Protein AF-A0A5N4D227-F1 (afdb_monomer)

pLD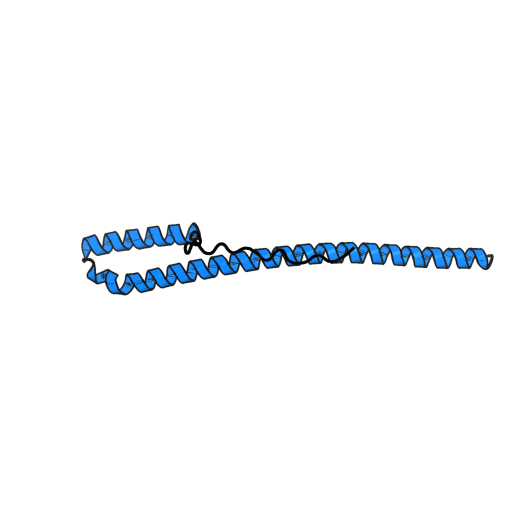DT: mean 83.85, std 18.19, range [38.41, 98.12]

InterPro domains:
  IPR034743 RH1 domain [PF09744] (24-85)
  IPR034743 RH1 domain [PS51776] (7-95)
  IPR039911 JNK-interacting protein 3/4 [PTHR13886] (1-105)

Solvent-accessible surface area (backbone atoms only — not comparable to full-atom values): 6731 Å² total; per-residue (Å²): 136,82,88,82,80,83,85,71,83,82,76,74,93,83,66,101,63,77,77,64,45,70,69,55,48,54,49,49,55,54,52,51,54,50,48,53,55,45,31,75,76,67,42,61,80,76,45,61,76,50,48,62,55,51,51,52,51,52,52,52,50,41,53,50,52,53,52,51,53,52,52,51,51,51,53,51,53,53,49,54,52,50,52,51,52,51,53,50,50,54,52,52,52,51,54,50,53,51,52,54,52,50,50,55,50,52,49,47,64,74,69,66,124

Structure (mmCIF, N/CA/C/O backbone):
data_AF-A0A5N4D227-F1
#
_entry.id   AF-A0A5N4D227-F1
#
loop_
_atom_site.group_PDB
_atom_site.id
_atom_site.type_symbol
_atom_site.label_atom_id
_atom_site.label_alt_id
_atom_site.label_comp_id
_atom_site.label_asym_id
_atom_site.label_entity_id
_atom_site.label_seq_id
_atom_site.pdbx_PDB_ins_code
_atom_site.Cartn_x
_atom_site.Cartn_y
_atom_site.Cartn_z
_atom_site.occupancy
_atom_site.B_iso_or_equiv
_atom_site.auth_seq_id
_atom_site.auth_comp_id
_atom_site.auth_asym_id
_atom_site.auth_atom_id
_atom_site.pdbx_PDB_model_num
ATOM 1 N N . MET A 1 1 ? 21.728 -23.522 -21.955 1.00 40.69 1 MET A N 1
ATOM 2 C CA . MET A 1 1 ? 21.464 -22.938 -20.628 1.00 40.69 1 MET A CA 1
ATOM 3 C C . MET A 1 1 ? 20.090 -22.323 -20.736 1.00 40.69 1 MET A C 1
ATOM 5 O O . MET A 1 1 ? 19.965 -21.266 -21.331 1.00 40.69 1 MET A O 1
ATOM 9 N N . GLU A 1 2 ? 19.051 -23.150 -20.675 1.00 40.97 2 GLU A N 1
ATOM 10 C CA . GLU A 1 2 ? 18.417 -23.657 -19.441 1.00 40.97 2 GLU A CA 1
ATOM 11 C C . GLU A 1 2 ? 17.878 -22.502 -18.597 1.00 40.97 2 GLU A C 1
ATOM 13 O O . GLU A 1 2 ? 18.625 -21.784 -17.943 1.00 40.97 2 GLU A O 1
ATOM 18 N N . LEU A 1 3 ? 16.565 -22.318 -18.735 1.00 49.28 3 LEU A N 1
ATOM 19 C CA . LEU A 1 3 ? 15.708 -21.543 -17.857 1.00 49.28 3 LEU A CA 1
ATOM 20 C C . LEU A 1 3 ? 15.379 -22.463 -16.669 1.00 49.28 3 LEU A C 1
ATOM 22 O O . LEU A 1 3 ? 14.655 -23.438 -16.854 1.00 49.28 3 LEU A O 1
ATOM 26 N N . GLU A 1 4 ? 15.941 -22.180 -15.497 1.00 48.12 4 GLU A N 1
ATOM 27 C CA . GLU A 1 4 ? 15.495 -22.691 -14.187 1.00 48.12 4 GLU A CA 1
ATOM 28 C C . GLU A 1 4 ? 14.798 -21.501 -13.511 1.00 48.12 4 GLU A C 1
ATOM 30 O O . GLU A 1 4 ? 15.409 -20.452 -13.323 1.00 48.12 4 GLU A O 1
ATOM 35 N N . ASP A 1 5 ? 13.471 -21.447 -13.477 1.00 44.75 5 ASP A N 1
ATOM 36 C CA . ASP A 1 5 ? 12.532 -22.183 -12.615 1.00 44.75 5 ASP A CA 1
ATOM 37 C C . ASP A 1 5 ? 12.550 -21.715 -11.150 1.00 44.75 5 ASP A C 1
ATOM 39 O O . ASP A 1 5 ? 13.483 -21.955 -10.390 1.00 44.75 5 ASP A O 1
ATOM 43 N N . GLY A 1 6 ? 11.465 -21.020 -10.800 1.00 49.22 6 GLY A N 1
ATOM 44 C CA . GLY A 1 6 ? 10.755 -21.167 -9.535 1.00 49.22 6 GLY A CA 1
ATOM 45 C C . GLY A 1 6 ? 11.538 -21.025 -8.236 1.00 49.22 6 GLY A C 1
ATOM 46 O O . GLY A 1 6 ? 11.775 -22.015 -7.549 1.00 49.22 6 GLY A O 1
ATOM 47 N N . VAL A 1 7 ? 11.731 -19.787 -7.773 1.00 44.28 7 VAL A N 1
ATOM 48 C CA . VAL A 1 7 ? 11.718 -19.538 -6.324 1.00 44.28 7 VAL A CA 1
ATOM 49 C C . VAL A 1 7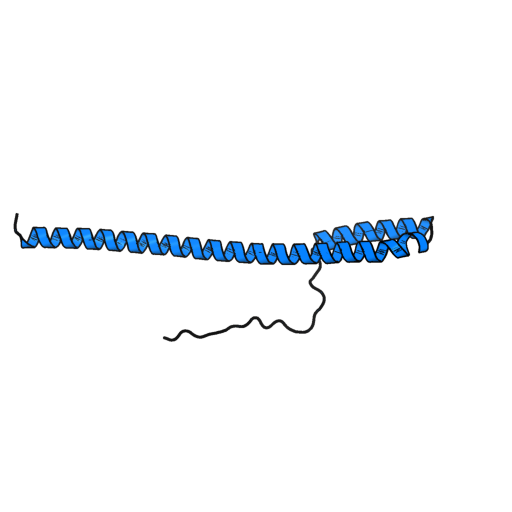 ? 10.330 -19.021 -5.967 1.00 44.28 7 VAL A C 1
ATOM 51 O O . VAL A 1 7 ? 10.048 -17.827 -5.999 1.00 44.28 7 VAL A O 1
ATOM 54 N N . VAL A 1 8 ? 9.432 -19.971 -5.711 1.00 48.28 8 VAL A N 1
ATOM 55 C CA . VAL A 1 8 ? 8.126 -19.723 -5.099 1.00 48.28 8 VAL A CA 1
ATOM 56 C C . VAL A 1 8 ? 8.381 -19.146 -3.710 1.00 48.28 8 VAL A C 1
ATOM 58 O O . VAL A 1 8 ? 9.090 -19.756 -2.909 1.00 48.28 8 VAL A O 1
ATOM 61 N 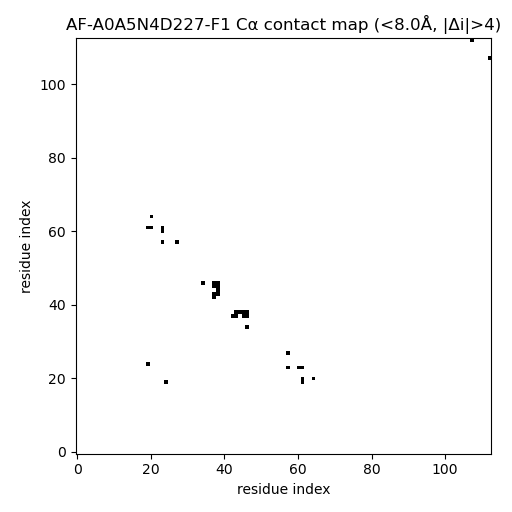N . TYR A 1 9 ? 7.822 -17.964 -3.448 1.00 46.84 9 TYR A N 1
ATOM 62 C CA . TYR A 1 9 ? 7.826 -17.328 -2.137 1.00 46.84 9 TYR A CA 1
ATOM 63 C C . TYR A 1 9 ? 7.335 -18.329 -1.094 1.00 46.84 9 TYR A C 1
ATOM 65 O O . TYR A 1 9 ? 6.191 -18.783 -1.122 1.00 46.84 9 TYR A O 1
ATOM 73 N N . GLN A 1 10 ? 8.232 -18.710 -0.193 1.00 42.47 10 GLN A N 1
ATOM 74 C CA . GLN A 1 10 ? 7.891 -19.530 0.952 1.00 42.47 10 GLN A CA 1
ATOM 75 C C . GLN A 1 10 ? 7.204 -18.606 1.963 1.00 42.47 10 GLN A C 1
ATOM 77 O O . GLN A 1 10 ? 7.857 -17.987 2.800 1.00 42.47 10 GLN A O 1
ATOM 82 N N . GLU A 1 11 ? 5.886 -18.446 1.836 1.00 47.75 11 GLU A N 1
ATOM 83 C CA . GLU A 1 11 ? 5.074 -17.884 2.912 1.00 47.75 11 GLU A CA 1
ATOM 84 C C . GLU A 1 11 ? 5.072 -18.888 4.070 1.00 47.75 11 GLU A C 1
ATOM 86 O O . GLU A 1 11 ? 4.433 -19.941 4.024 1.00 47.75 11 GLU A O 1
ATOM 91 N N . GLU A 1 12 ? 5.854 -18.577 5.100 1.00 43.28 12 GLU A N 1
ATOM 92 C CA . GLU A 1 12 ? 5.852 -19.285 6.376 1.00 43.28 12 GLU A CA 1
ATOM 93 C C . GLU A 1 12 ? 4.431 -19.268 6.981 1.00 43.28 12 GLU A C 1
ATOM 95 O O . GLU A 1 12 ? 3.881 -18.195 7.257 1.00 43.28 12 GLU A O 1
ATOM 100 N N . PRO A 1 13 ? 3.814 -20.433 7.253 1.00 51.06 13 PRO A N 1
ATOM 101 C CA . PRO A 1 13 ? 2.496 -20.498 7.860 1.00 51.06 13 PRO A CA 1
ATOM 102 C C . PRO A 1 13 ? 2.655 -20.374 9.380 1.00 51.06 13 PRO A C 1
ATOM 104 O O . PRO A 1 13 ? 2.784 -21.377 10.082 1.00 51.06 13 PRO A O 1
ATOM 107 N N . GLY A 1 14 ? 2.696 -19.147 9.914 1.00 43.94 14 GLY A N 1
ATOM 108 C CA . GLY A 1 14 ? 2.963 -18.996 11.352 1.00 43.94 14 GLY A CA 1
ATOM 109 C C . GLY A 1 14 ? 2.881 -17.617 12.003 1.00 43.94 14 GLY A C 1
ATOM 110 O O . GLY A 1 14 ? 3.324 -17.493 13.143 1.00 43.94 14 GLY A O 1
ATOM 111 N N . GLY A 1 15 ? 2.317 -16.590 11.365 1.00 38.41 15 GLY A N 1
ATOM 112 C CA . GLY A 1 15 ? 2.236 -15.264 11.983 1.00 38.41 15 GLY A CA 1
ATOM 113 C C . GLY A 1 15 ? 1.122 -14.401 11.420 1.00 38.41 15 GLY A C 1
ATOM 114 O O . GLY A 1 15 ? 1.384 -13.461 10.680 1.00 38.41 15 GLY A O 1
ATOM 115 N N . SER A 1 16 ? -0.127 -14.695 11.786 1.00 43.25 16 SER A N 1
ATOM 116 C CA . SER A 1 16 ? -1.236 -13.743 11.657 1.00 43.25 16 SER A CA 1
ATOM 117 C C . SER A 1 16 ? -0.966 -12.546 12.568 1.00 43.25 16 SER A C 1
ATOM 119 O O . SER A 1 16 ? -1.361 -12.507 13.729 1.00 43.25 16 SER A O 1
ATOM 121 N N . GLY A 1 17 ? -0.194 -11.614 12.040 1.00 45.06 17 GLY A N 1
ATOM 122 C CA . GLY A 1 17 ? 0.281 -10.423 12.711 1.00 45.06 17 GLY A CA 1
ATOM 123 C C . GLY A 1 17 ? 1.175 -9.676 11.743 1.00 45.06 17 GLY A C 1
ATOM 124 O O . GLY A 1 17 ? 2.337 -9.429 12.056 1.00 45.06 17 GLY A O 1
ATOM 125 N N . ALA A 1 18 ? 0.647 -9.370 10.550 1.00 53.19 18 ALA A N 1
ATOM 126 C CA . ALA A 1 18 ? 1.196 -8.283 9.755 1.00 53.19 18 ALA A CA 1
ATOM 127 C C . ALA A 1 18 ? 1.398 -7.113 10.724 1.00 53.19 18 ALA A C 1
ATOM 129 O O . ALA A 1 18 ? 0.483 -6.741 11.462 1.00 53.19 18 ALA A O 1
ATOM 130 N N . VAL A 1 19 ? 2.644 -6.666 10.856 1.00 60.84 19 VAL A N 1
ATOM 131 C CA . VAL A 1 19 ? 2.999 -5.612 11.800 1.00 60.84 19 VAL A CA 1
ATOM 132 C C . VAL A 1 19 ? 2.207 -4.386 11.365 1.00 60.84 19 VAL A C 1
ATOM 134 O O . VAL A 1 19 ? 2.514 -3.830 10.313 1.00 60.84 19 VAL A O 1
ATOM 137 N N . MET A 1 20 ? 1.173 -4.018 12.135 1.00 71.88 20 MET A N 1
ATOM 138 C CA . MET A 1 20 ? 0.318 -2.877 11.805 1.00 71.88 20 MET A CA 1
ATOM 139 C C . MET A 1 20 ? 1.189 -1.680 11.455 1.00 71.88 20 MET A C 1
ATOM 141 O O . MET A 1 20 ? 2.148 -1.370 12.175 1.00 71.88 20 MET A O 1
ATOM 145 N N . SER A 1 21 ? 0.833 -0.989 10.376 1.00 83.19 21 SER A N 1
ATOM 146 C CA . SER A 1 21 ? 1.523 0.223 9.953 1.00 83.19 21 SER A CA 1
ATOM 147 C C . SER A 1 21 ? 1.672 1.175 11.141 1.00 83.19 21 SER A C 1
ATOM 149 O O . SER A 1 21 ? 0.721 1.400 11.894 1.00 83.19 21 SER A O 1
ATOM 151 N N . GLU A 1 22 ? 2.855 1.772 11.316 1.00 84.19 22 GLU A N 1
ATOM 152 C CA . GLU A 1 22 ? 3.147 2.686 12.433 1.00 84.19 22 GLU A CA 1
ATOM 153 C C . GLU A 1 22 ? 2.107 3.821 12.523 1.00 84.19 22 GLU A C 1
ATOM 155 O O . GLU A 1 22 ? 1.711 4.247 13.611 1.00 84.19 22 GLU A O 1
ATOM 160 N N . ARG A 1 23 ? 1.576 4.245 11.367 1.00 85.38 23 ARG A N 1
ATOM 161 C CA . ARG A 1 23 ? 0.488 5.228 11.275 1.00 85.38 23 ARG A CA 1
ATOM 162 C C . ARG A 1 23 ? -0.836 4.693 11.827 1.00 85.38 23 ARG A C 1
ATOM 164 O O . ARG A 1 23 ? -1.516 5.413 12.558 1.00 85.38 23 ARG A O 1
ATOM 171 N N . VAL A 1 24 ? -1.197 3.452 11.499 1.00 89.50 24 VAL A N 1
ATOM 172 C CA . VAL A 1 24 ? -2.434 2.798 11.962 1.00 89.50 24 VAL A CA 1
ATOM 173 C C . VAL A 1 24 ? -2.334 2.478 13.454 1.00 89.50 24 VAL A C 1
ATOM 175 O O . VAL A 1 24 ? -3.266 2.764 14.200 1.00 89.50 24 VAL A O 1
ATOM 178 N N . SER A 1 25 ? -1.179 1.998 13.917 1.00 90.31 25 SER A N 1
ATOM 179 C CA . SER A 1 25 ? -0.881 1.774 15.337 1.00 90.31 25 SER A CA 1
ATOM 180 C C . SER A 1 25 ? -0.981 3.066 16.164 1.00 90.31 25 SER A C 1
ATOM 182 O O . SER A 1 25 ? -1.641 3.097 17.206 1.00 90.31 25 SER A O 1
ATOM 184 N N . GLY A 1 26 ? -0.425 4.180 15.671 1.00 91.38 26 GLY A N 1
ATOM 185 C CA . GLY A 1 26 ? -0.540 5.486 16.330 1.00 91.38 26 GLY A CA 1
ATOM 186 C C . GLY A 1 26 ? -1.982 6.008 16.412 1.00 91.38 26 GLY A C 1
ATOM 187 O O . GLY A 1 26 ? -2.392 6.573 17.436 1.00 91.38 26 GLY A O 1
ATOM 188 N N . LEU A 1 27 ? -2.776 5.787 15.359 1.00 92.81 27 LEU A N 1
ATOM 189 C CA . LEU A 1 27 ? -4.195 6.137 15.342 1.00 92.81 27 LEU A CA 1
ATOM 190 C C . LEU A 1 27 ? -4.997 5.262 16.313 1.00 92.81 27 LEU A C 1
ATOM 192 O O . LEU A 1 27 ? -5.749 5.799 17.127 1.00 92.81 27 LEU A O 1
ATOM 196 N N . ALA A 1 28 ? -4.779 3.946 16.290 1.00 94.00 28 ALA A N 1
ATOM 197 C CA . ALA A 1 28 ? -5.387 2.997 17.214 1.00 94.00 28 ALA A CA 1
ATOM 198 C C . ALA A 1 28 ? -5.109 3.396 18.669 1.00 94.00 28 ALA A C 1
ATOM 200 O O . ALA A 1 28 ? -6.040 3.556 19.455 1.00 94.00 28 ALA A O 1
ATOM 201 N N . GLY A 1 29 ? -3.847 3.675 19.012 1.00 93.25 29 GLY A N 1
ATOM 202 C CA . GLY A 1 29 ? -3.463 4.114 20.355 1.00 93.25 29 GLY A CA 1
ATOM 203 C C . GLY A 1 29 ? -4.135 5.422 20.791 1.00 93.25 29 GLY A C 1
ATOM 204 O O . GLY A 1 29 ? -4.462 5.591 21.967 1.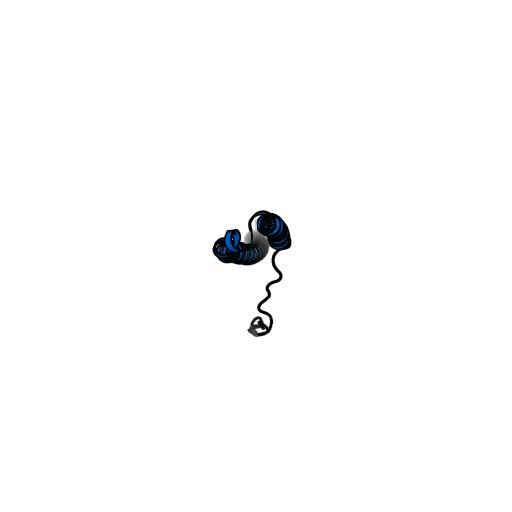00 93.25 29 GLY A O 1
ATOM 205 N N . SER A 1 30 ? -4.390 6.340 19.857 1.00 95.38 30 SER A N 1
ATOM 206 C CA . SER A 1 30 ? -5.113 7.586 20.141 1.00 95.38 30 SER A CA 1
ATOM 207 C C . SER A 1 30 ? -6.607 7.343 20.379 1.00 95.38 30 SER A C 1
ATOM 209 O O . SER A 1 30 ? -7.178 7.933 21.297 1.00 95.38 30 SER A O 1
ATOM 211 N N . ILE A 1 31 ? -7.226 6.449 19.601 1.00 94.12 31 ILE A N 1
ATOM 212 C CA . ILE A 1 31 ? -8.642 6.082 19.739 1.00 94.12 31 ILE A CA 1
ATOM 213 C C . ILE A 1 31 ? -8.880 5.305 21.038 1.00 94.12 31 ILE A C 1
ATOM 215 O O . ILE A 1 31 ? -9.776 5.664 21.800 1.00 94.12 31 ILE A O 1
ATOM 219 N N . TYR A 1 32 ? -8.046 4.307 21.349 1.00 94.19 32 TYR A N 1
ATOM 220 C CA . TYR A 1 32 ? -8.162 3.540 22.593 1.00 94.19 32 TYR A CA 1
ATOM 221 C C . TYR A 1 32 ? -8.015 4.425 23.833 1.00 94.19 32 TYR A C 1
ATOM 223 O O . TYR A 1 32 ? -8.786 4.281 24.778 1.00 94.19 32 TYR A O 1
ATOM 231 N N . ARG A 1 33 ? -7.117 5.420 23.809 1.00 96.12 33 ARG A N 1
ATOM 232 C CA . ARG A 1 33 ? -6.998 6.402 24.898 1.00 96.12 33 ARG A CA 1
ATOM 233 C C . ARG A 1 33 ? -8.267 7.243 25.071 1.00 96.12 33 ARG A C 1
ATOM 235 O O . ARG A 1 33 ? -8.605 7.624 26.189 1.00 96.12 33 ARG A O 1
ATOM 242 N N . GLU A 1 34 ? -8.966 7.572 23.985 1.00 94.94 34 GLU A N 1
ATOM 243 C CA . GLU A 1 34 ? -10.256 8.265 24.079 1.00 94.94 34 GLU A CA 1
ATOM 244 C C . GLU A 1 34 ? -11.342 7.356 24.650 1.00 94.94 34 GLU A C 1
ATOM 246 O O . GLU A 1 34 ? -12.110 7.788 25.509 1.00 94.94 34 GLU A O 1
ATOM 251 N N . PHE A 1 35 ? -11.363 6.088 24.242 1.00 94.38 35 PHE A N 1
ATOM 252 C CA . PHE A 1 35 ? -12.269 5.096 24.809 1.00 94.38 35 PHE A CA 1
ATOM 253 C C . PHE A 1 35 ? -12.045 4.914 26.306 1.00 94.38 35 PHE A C 1
ATOM 255 O O . PHE A 1 35 ? -13.013 4.979 27.053 1.00 94.38 35 PHE A O 1
ATOM 262 N N . GLU A 1 36 ? -10.804 4.828 26.781 1.00 93.69 36 GLU A N 1
ATOM 263 C CA . GLU A 1 36 ? -10.508 4.791 28.220 1.00 93.69 36 GLU A CA 1
ATOM 264 C C . GLU A 1 36 ? -11.072 6.012 28.969 1.00 93.69 36 GLU A C 1
ATOM 266 O O . GLU A 1 36 ? -11.645 5.873 30.053 1.00 93.69 36 GLU A O 1
ATOM 271 N N . ARG A 1 37 ? -10.977 7.217 28.385 1.00 94.19 37 ARG A N 1
ATOM 272 C CA . ARG A 1 37 ? -11.571 8.433 28.970 1.00 94.19 37 ARG A CA 1
ATOM 273 C C . ARG A 1 37 ? -13.097 8.384 29.009 1.00 94.19 37 ARG A C 1
ATOM 275 O O . ARG A 1 37 ? -13.683 8.868 29.979 1.00 94.19 37 ARG A O 1
ATOM 282 N N . LEU A 1 38 ? -13.730 7.836 27.973 1.00 93.38 38 LEU A N 1
ATOM 283 C CA . LEU A 1 38 ? -15.183 7.676 27.900 1.00 93.38 38 LEU A CA 1
ATOM 284 C C . LEU A 1 38 ? -15.680 6.638 28.905 1.00 93.38 38 LEU A C 1
ATOM 286 O O . LEU A 1 38 ? -16.588 6.951 29.670 1.00 93.38 38 LEU A O 1
ATOM 290 N N . ILE A 1 39 ? -15.031 5.473 28.976 1.00 93.00 39 ILE A N 1
ATOM 291 C CA . ILE A 1 39 ? -15.320 4.420 29.959 1.00 93.00 39 ILE A CA 1
ATOM 292 C C . ILE A 1 39 ? -15.199 4.989 31.376 1.00 93.00 39 ILE A C 1
ATOM 294 O O . ILE A 1 39 ? -16.099 4.824 32.196 1.00 93.00 39 ILE A O 1
ATOM 298 N N . GLY A 1 40 ? -14.136 5.753 31.650 1.00 92.00 40 GLY A N 1
ATOM 299 C CA . GLY A 1 40 ? -13.922 6.374 32.957 1.00 92.00 40 GLY A CA 1
ATOM 300 C C . GLY A 1 40 ? -14.98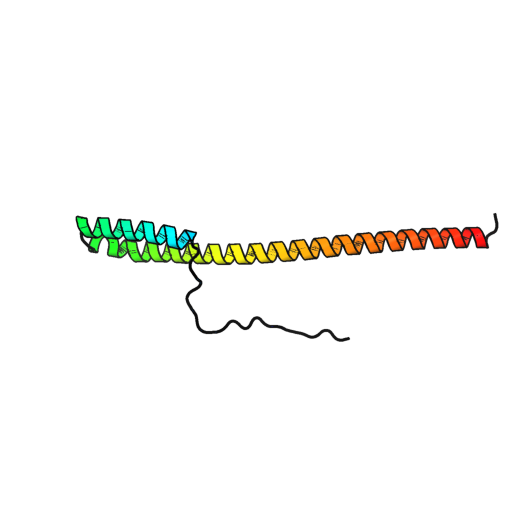1 7.409 33.366 1.00 92.00 40 GLY A C 1
ATOM 301 O O . GLY A 1 40 ? -15.106 7.699 34.555 1.00 92.00 40 GLY A O 1
ATOM 302 N N . ARG A 1 41 ? -15.740 7.982 32.420 1.00 93.25 41 ARG A N 1
ATOM 303 C CA . ARG A 1 41 ? -16.806 8.962 32.705 1.00 93.25 41 ARG A CA 1
ATOM 304 C C . ARG A 1 41 ? -18.221 8.397 32.612 1.00 93.25 41 ARG A C 1
ATOM 306 O O . ARG A 1 41 ? -19.094 8.901 33.314 1.00 93.25 41 ARG A O 1
ATOM 313 N N . TYR A 1 42 ? -18.449 7.428 31.732 1.00 90.81 42 TYR A N 1
ATOM 314 C CA . TYR A 1 42 ? -19.784 7.002 31.312 1.00 90.81 42 TYR A CA 1
ATOM 315 C C . TYR A 1 42 ? -20.001 5.478 31.333 1.00 90.81 42 TYR A C 1
ATOM 317 O O . TYR A 1 42 ? -21.094 5.055 30.972 1.00 90.81 42 TYR A O 1
ATOM 325 N N . ASP A 1 43 ? -19.028 4.689 31.811 1.00 91.50 43 ASP A N 1
ATOM 326 C CA . ASP A 1 43 ? -19.025 3.212 31.827 1.00 91.50 43 ASP A CA 1
ATOM 327 C C . ASP A 1 43 ? -18.712 2.558 30.457 1.00 91.50 43 ASP A C 1
ATOM 329 O O . ASP A 1 43 ? -18.701 3.206 29.407 1.00 91.50 43 ASP A O 1
ATOM 333 N N . GLU A 1 44 ? -18.402 1.261 30.473 1.00 89.50 44 GLU A N 1
ATOM 334 C CA . GLU A 1 44 ? -17.978 0.446 29.329 1.00 89.50 44 GLU A CA 1
ATOM 335 C C . GLU A 1 44 ? -19.090 0.223 28.300 1.00 89.50 44 GLU A C 1
ATOM 337 O O . GLU A 1 44 ? -18.831 0.139 27.097 1.00 89.50 44 GLU A O 1
ATOM 342 N N . GLU A 1 45 ? -20.348 0.206 28.740 1.00 91.88 45 GLU A N 1
ATOM 343 C CA . GLU A 1 45 ? -21.497 -0.044 27.863 1.00 91.88 45 GLU A CA 1
ATOM 344 C C . GLU A 1 45 ? -21.605 0.973 26.711 1.00 91.88 45 GLU A C 1
ATOM 346 O O . GLU A 1 45 ? -22.133 0.646 25.651 1.00 91.88 45 GLU A O 1
ATOM 351 N N . VAL A 1 46 ? -21.041 2.178 26.858 1.00 89.50 46 VAL A N 1
ATOM 352 C CA . VAL A 1 46 ? -21.081 3.231 25.827 1.00 89.50 46 VAL A CA 1
ATOM 353 C C . VAL A 1 46 ? -20.187 2.917 24.623 1.00 89.50 46 VAL A C 1
ATOM 355 O O . VAL A 1 46 ? -20.465 3.368 23.513 1.00 89.50 46 VAL A O 1
ATOM 358 N N . VAL A 1 47 ? -19.112 2.148 24.817 1.00 91.25 47 VAL A N 1
ATOM 359 C CA . VAL A 1 47 ? -18.147 1.818 23.751 1.00 91.25 47 VAL A CA 1
ATOM 360 C C . VAL A 1 47 ? -18.284 0.389 23.238 1.00 91.25 47 VAL A C 1
ATOM 362 O O . VAL A 1 47 ? -17.702 0.057 22.210 1.00 91.25 47 VAL A O 1
ATOM 365 N N . LYS A 1 48 ? -19.070 -0.452 23.908 1.00 91.25 48 LYS A N 1
ATOM 366 C CA . LYS A 1 48 ? -19.189 -1.889 23.638 1.00 91.25 48 LYS A CA 1
ATOM 367 C C . LYS A 1 48 ? -19.594 -2.225 22.201 1.00 91.25 48 LYS A C 1
ATOM 369 O O . LYS A 1 48 ? -19.010 -3.113 21.591 1.00 91.25 48 LYS A O 1
ATOM 374 N N . GLU A 1 49 ? -20.552 -1.490 21.639 1.00 92.75 49 GLU A N 1
ATOM 375 C CA . GLU A 1 49 ? -20.980 -1.662 20.241 1.00 92.75 49 GLU A CA 1
ATOM 376 C C . GLU A 1 49 ? -20.067 -0.930 19.246 1.00 92.75 49 GLU A C 1
ATOM 378 O O . GLU A 1 49 ? -19.946 -1.330 18.090 1.00 92.75 49 GLU A O 1
ATOM 383 N N . LEU A 1 50 ? -19.389 0.131 19.692 1.00 92.19 50 LEU A N 1
ATOM 384 C CA . LEU A 1 50 ? -18.508 0.940 18.851 1.00 92.19 50 LEU A CA 1
ATOM 385 C C . LEU A 1 50 ? -17.129 0.295 18.656 1.00 92.19 50 LEU A C 1
ATOM 387 O O . LEU A 1 50 ? -16.522 0.431 17.595 1.00 92.19 50 LEU A O 1
ATOM 391 N N . MET A 1 51 ? -16.637 -0.424 19.662 1.00 92.50 51 MET A N 1
ATOM 392 C CA . MET A 1 51 ? -15.331 -1.075 19.658 1.00 92.50 51 MET A CA 1
ATOM 393 C C . MET A 1 51 ? -15.135 -2.044 18.479 1.00 92.50 51 MET A C 1
ATOM 395 O O . MET A 1 51 ? -14.140 -1.874 17.774 1.00 92.50 51 MET A O 1
ATOM 399 N N . PRO A 1 52 ? -16.050 -2.992 18.180 1.00 94.50 52 PRO A N 1
ATOM 400 C CA . PRO A 1 52 ? -15.885 -3.873 17.023 1.00 94.50 52 PRO A CA 1
ATOM 401 C C . PRO A 1 52 ? -15.903 -3.114 15.690 1.00 94.50 52 PRO A C 1
ATOM 403 O O . PRO A 1 52 ? -15.187 -3.493 14.769 1.00 94.50 52 PRO A O 1
ATOM 406 N N . LEU A 1 53 ? -16.662 -2.016 15.584 1.00 95.75 53 LEU A N 1
ATOM 407 C CA . LEU A 1 53 ? -16.675 -1.183 14.377 1.00 95.75 53 LEU A CA 1
ATOM 408 C C . LEU A 1 53 ? -15.333 -0.475 14.172 1.00 95.75 53 LEU A C 1
ATOM 410 O O . LEU A 1 53 ? -14.816 -0.442 13.060 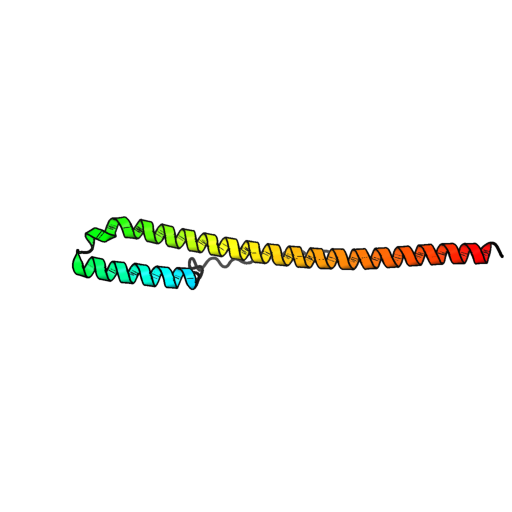1.00 95.75 53 LEU A O 1
ATOM 414 N N . VAL A 1 54 ? -14.752 0.071 15.241 1.00 93.81 54 VAL A N 1
ATOM 415 C CA . VAL A 1 54 ? -13.438 0.723 15.181 1.00 93.81 54 VAL A CA 1
ATOM 416 C C . VAL A 1 54 ? -12.330 -0.275 14.873 1.00 93.81 54 VAL A C 1
ATOM 418 O O . VAL A 1 54 ? -11.484 0.027 14.036 1.00 93.81 54 VAL A O 1
ATOM 421 N N . VAL A 1 55 ? -12.348 -1.456 15.495 1.00 93.50 55 VAL A N 1
ATOM 422 C CA . VAL A 1 55 ? -11.391 -2.528 15.186 1.00 93.50 55 VAL A CA 1
ATOM 423 C C . VAL A 1 55 ? -11.492 -2.910 13.712 1.00 93.50 55 VAL A C 1
ATOM 425 O O . VAL A 1 55 ? -10.486 -2.850 13.016 1.00 93.50 55 VAL A O 1
ATOM 428 N N . ALA A 1 56 ? -12.701 -3.153 13.198 1.00 94.75 56 ALA A N 1
ATOM 429 C CA . ALA A 1 56 ? -12.900 -3.469 11.786 1.00 94.75 56 ALA A CA 1
ATOM 430 C C . ALA A 1 56 ? -12.400 -2.351 10.853 1.00 94.75 56 ALA A C 1
ATOM 432 O O . ALA A 1 56 ? -11.828 -2.625 9.801 1.00 94.75 56 ALA A O 1
ATOM 433 N N . VAL A 1 57 ? -12.590 -1.076 11.206 1.00 95.12 57 VAL A N 1
ATOM 434 C CA . VAL A 1 57 ? -12.058 0.047 10.414 1.00 95.12 57 VAL A CA 1
ATOM 435 C C . VAL A 1 57 ? -10.529 0.073 10.436 1.00 95.12 57 VAL A C 1
ATOM 437 O O . VAL A 1 57 ? -9.925 0.296 9.390 1.00 95.12 57 VAL A O 1
ATOM 440 N N . LEU A 1 58 ? -9.899 -0.161 11.590 1.00 94.50 58 LEU A N 1
ATOM 441 C CA . LEU A 1 58 ? -8.439 -0.196 11.714 1.00 94.50 58 LEU A CA 1
ATOM 442 C C . LEU A 1 58 ? -7.830 -1.383 10.959 1.00 94.50 58 LEU A C 1
ATOM 444 O O . LEU A 1 58 ? -6.835 -1.197 10.268 1.00 94.50 58 LEU A O 1
ATOM 448 N N . GLU A 1 59 ? -8.450 -2.561 11.030 1.00 91.56 59 GLU A N 1
ATOM 449 C CA . GLU A 1 59 ? -8.043 -3.756 10.279 1.00 91.56 59 GLU A CA 1
ATOM 450 C C . GLU A 1 59 ? -8.164 -3.540 8.766 1.00 91.56 59 GLU A C 1
ATOM 452 O O . GLU A 1 59 ? -7.229 -3.823 8.019 1.00 91.56 59 GLU A O 1
ATOM 457 N N . ASN A 1 60 ? -9.282 -2.971 8.302 1.00 93.56 60 ASN A N 1
ATOM 458 C CA . ASN A 1 60 ? -9.457 -2.636 6.887 1.00 93.56 60 ASN A CA 1
ATOM 459 C C . ASN A 1 60 ? -8.433 -1.597 6.420 1.00 93.56 60 ASN A C 1
ATOM 461 O O . ASN A 1 60 ? -7.908 -1.700 5.315 1.00 93.56 60 ASN A O 1
ATOM 465 N N . LEU A 1 61 ? -8.144 -0.595 7.253 1.00 92.44 61 LEU A N 1
ATOM 466 C CA . LEU A 1 61 ? -7.150 0.423 6.939 1.00 92.44 61 LEU A CA 1
ATOM 467 C C . LEU A 1 61 ? -5.753 -0.194 6.808 1.00 92.44 61 LEU A C 1
ATOM 469 O O . LEU A 1 61 ? -5.044 0.120 5.856 1.00 92.44 61 LEU A O 1
ATOM 473 N N . ASP A 1 62 ? -5.379 -1.081 7.728 1.00 91.44 62 ASP A N 1
ATOM 474 C CA . ASP A 1 62 ? -4.096 -1.782 7.690 1.00 91.44 62 ASP A CA 1
ATOM 475 C C . ASP A 1 62 ? -3.979 -2.687 6.455 1.00 91.44 62 ASP A C 1
ATOM 477 O O . ASP A 1 62 ? -2.974 -2.645 5.749 1.00 91.44 62 ASP A O 1
ATOM 481 N N . SER A 1 63 ? -5.052 -3.408 6.111 1.00 90.38 63 SER A N 1
ATOM 482 C CA . SER A 1 63 ? -5.114 -4.218 4.891 1.00 90.38 63 SER A CA 1
ATOM 483 C C . SER A 1 63 ? -4.948 -3.379 3.624 1.00 90.38 63 SER A C 1
ATOM 485 O O . SER A 1 63 ? -4.240 -3.796 2.710 1.00 90.38 63 SER A O 1
ATOM 487 N N . VAL A 1 64 ? -5.593 -2.211 3.547 1.00 92.25 64 VAL A N 1
ATOM 488 C CA . VAL A 1 64 ? -5.457 -1.310 2.393 1.00 92.25 64 VAL A CA 1
ATOM 489 C C . VAL A 1 64 ? -4.038 -0.752 2.311 1.00 92.25 64 VAL A C 1
ATOM 491 O O . VAL A 1 64 ? -3.489 -0.683 1.218 1.00 92.25 64 VAL A O 1
ATOM 494 N N . PHE A 1 65 ? -3.413 -0.400 3.439 1.00 89.62 65 PHE A N 1
ATOM 495 C CA . PHE A 1 65 ? -2.020 0.054 3.446 1.00 89.62 65 PHE A CA 1
ATOM 496 C C . PHE A 1 65 ? -1.042 -1.032 2.994 1.00 89.62 65 PHE A C 1
ATOM 498 O O . PHE A 1 65 ? -0.115 -0.726 2.249 1.00 89.62 65 PHE A O 1
ATOM 505 N N . ALA A 1 66 ? -1.244 -2.281 3.417 1.00 89.12 66 ALA A N 1
ATOM 506 C CA . ALA A 1 66 ? -0.416 -3.400 2.981 1.00 89.12 66 ALA A CA 1
ATOM 507 C C . ALA A 1 66 ? -0.528 -3.621 1.463 1.00 89.12 66 ALA A C 1
ATOM 509 O O . ALA A 1 66 ? 0.490 -3.709 0.781 1.00 89.12 66 ALA A O 1
ATOM 510 N N . GLN A 1 67 ? -1.755 -3.619 0.929 1.00 91.50 67 GLN A N 1
ATOM 511 C CA . GLN A 1 67 ? -2.002 -3.738 -0.514 1.00 91.50 67 GLN A CA 1
ATOM 512 C C . GLN A 1 67 ? -1.407 -2.568 -1.306 1.00 91.50 67 GLN A C 1
ATOM 514 O O . GLN A 1 67 ? -0.834 -2.766 -2.372 1.00 91.50 67 GLN A O 1
ATOM 519 N N . ASP A 1 68 ? -1.523 -1.341 -0.798 1.00 91.69 68 ASP A N 1
ATOM 520 C CA . ASP A 1 68 ? -0.948 -0.156 -1.442 1.00 91.69 68 ASP A CA 1
ATOM 521 C C . ASP A 1 68 ? 0.585 -0.238 -1.501 1.00 91.69 68 ASP A C 1
ATOM 523 O O . ASP A 1 68 ? 1.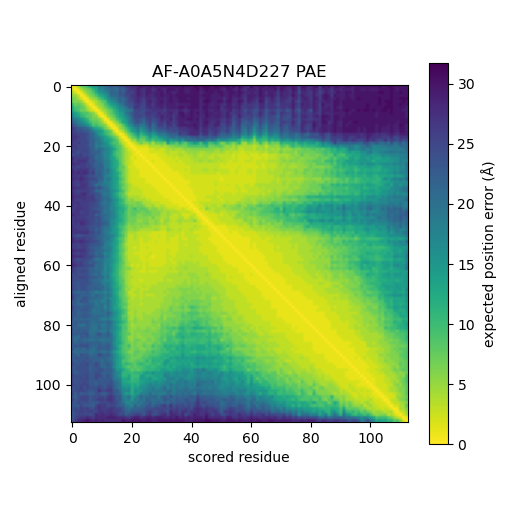186 0.053 -2.535 1.00 91.69 68 ASP A O 1
ATOM 527 N N . GLN A 1 69 ? 1.222 -0.713 -0.425 1.00 91.31 69 GLN A N 1
ATOM 528 C CA . GLN A 1 69 ? 2.667 -0.921 -0.391 1.00 91.31 69 GLN A CA 1
ATOM 529 C C . GLN A 1 69 ? 3.117 -2.007 -1.376 1.00 91.31 69 GLN A C 1
ATOM 531 O O . GLN A 1 69 ? 4.115 -1.817 -2.069 1.00 91.31 69 GLN A O 1
ATOM 536 N N . GLU A 1 70 ? 2.383 -3.115 -1.470 1.00 92.69 70 GLU A N 1
ATOM 537 C CA . GLU A 1 70 ? 2.646 -4.183 -2.440 1.00 92.69 70 GLU A CA 1
ATOM 538 C C . GLU A 1 70 ? 2.545 -3.668 -3.882 1.00 92.69 70 GLU A C 1
ATOM 540 O O . GLU A 1 70 ? 3.492 -3.812 -4.658 1.00 92.69 70 GLU A O 1
ATOM 545 N N . HIS A 1 71 ? 1.454 -2.974 -4.222 1.00 94.38 71 HIS A N 1
ATOM 546 C CA . HIS A 1 71 ? 1.288 -2.370 -5.545 1.00 94.38 71 HIS A CA 1
ATOM 547 C C . HIS A 1 71 ? 2.375 -1.337 -5.854 1.00 94.38 71 HIS A C 1
ATOM 549 O O . HIS A 1 71 ? 2.811 -1.214 -6.998 1.00 94.38 71 HIS A O 1
ATOM 555 N N . GLN A 1 72 ? 2.826 -0.572 -4.858 1.00 94.94 72 GLN A N 1
ATOM 556 C CA . GLN A 1 72 ? 3.885 0.407 -5.064 1.00 94.94 72 GLN A CA 1
ATOM 557 C C . GLN A 1 72 ? 5.225 -0.261 -5.396 1.00 94.94 72 GLN A C 1
ATOM 559 O O . GLN A 1 72 ? 5.936 0.230 -6.274 1.00 94.94 72 GLN A O 1
ATOM 564 N N . VAL A 1 73 ? 5.535 -1.391 -4.756 1.00 96.75 73 VAL A N 1
ATOM 565 C CA . VAL A 1 73 ? 6.712 -2.209 -5.084 1.00 96.75 73 VAL A CA 1
ATOM 566 C C . VAL A 1 73 ? 6.590 -2.805 -6.488 1.00 96.75 73 VAL A C 1
ATOM 568 O O . VAL A 1 73 ? 7.542 -2.737 -7.263 1.00 96.75 73 VAL A O 1
ATOM 571 N N . GLU A 1 74 ? 5.423 -3.336 -6.857 1.00 96.88 74 GLU A N 1
ATOM 572 C CA . GLU A 1 74 ? 5.179 -3.866 -8.206 1.00 96.88 74 GLU A CA 1
ATOM 573 C C . GLU A 1 74 ? 5.362 -2.783 -9.283 1.00 96.88 74 GLU A C 1
ATOM 575 O O . GLU A 1 74 ? 6.024 -3.005 -10.299 1.00 96.88 74 GLU A O 1
ATOM 580 N N . LEU A 1 75 ? 4.833 -1.579 -9.044 1.00 97.31 75 LEU A N 1
ATOM 581 C CA . LEU A 1 75 ? 5.003 -0.439 -9.943 1.00 97.31 75 LEU A CA 1
ATOM 582 C C . LEU A 1 75 ? 6.469 -0.032 -10.101 1.00 97.31 75 LEU A C 1
ATOM 584 O O . LEU A 1 75 ? 6.871 0.339 -11.201 1.00 97.31 75 LEU A O 1
ATOM 588 N N . GLU A 1 76 ? 7.256 -0.059 -9.028 1.00 97.50 76 GLU A N 1
ATOM 589 C CA . GLU A 1 76 ? 8.687 0.249 -9.088 1.00 97.50 76 GLU A CA 1
ATOM 590 C C . GLU A 1 76 ? 9.435 -0.799 -9.920 1.00 97.50 76 GLU A C 1
ATOM 592 O O . GLU A 1 76 ? 10.150 -0.437 -10.853 1.00 97.50 76 GLU A O 1
ATOM 597 N N . LEU A 1 77 ? 9.157 -2.086 -9.700 1.00 97.69 77 LEU A N 1
ATOM 598 C CA . LEU A 1 77 ? 9.749 -3.176 -10.475 1.00 97.69 77 LEU A CA 1
ATOM 599 C C . LEU A 1 77 ? 9.428 -3.070 -11.974 1.00 97.69 77 LEU A C 1
ATOM 601 O O . LEU A 1 77 ? 10.309 -3.231 -12.819 1.00 97.69 77 LEU A O 1
ATOM 605 N N . LEU A 1 78 ? 8.173 -2.768 -12.317 1.00 97.38 78 LEU A N 1
ATOM 606 C CA . LEU A 1 78 ? 7.757 -2.589 -13.709 1.00 97.38 78 LEU A CA 1
ATOM 607 C C . LEU A 1 78 ? 8.414 -1.369 -14.361 1.00 97.38 78 LEU A C 1
ATOM 609 O O . LEU A 1 78 ? 8.684 -1.384 -15.562 1.00 97.38 78 LEU A O 1
ATOM 613 N N . ARG A 1 79 ? 8.665 -0.301 -13.596 1.00 97.88 79 ARG A N 1
ATOM 614 C CA . ARG A 1 79 ? 9.377 0.880 -14.101 1.00 97.88 79 ARG A CA 1
ATOM 615 C C . ARG A 1 79 ? 10.841 0.562 -14.377 1.00 97.88 79 ARG A C 1
ATOM 617 O O . ARG A 1 79 ? 11.319 0.939 -15.445 1.00 97.88 79 ARG A O 1
ATOM 624 N N . ASP A 1 80 ? 11.497 -0.171 -13.484 1.00 98.06 80 ASP A N 1
ATOM 625 C CA . ASP A 1 80 ? 12.882 -0.609 -13.662 1.00 98.06 80 ASP A CA 1
ATOM 626 C C . ASP A 1 80 ? 13.034 -1.525 -14.885 1.00 98.06 80 ASP A C 1
ATOM 628 O O . ASP A 1 80 ? 13.940 -1.332 -15.700 1.00 98.06 80 ASP A O 1
ATOM 632 N N . ASP A 1 81 ? 12.126 -2.489 -15.069 1.00 97.69 81 ASP A N 1
ATOM 633 C CA . ASP A 1 81 ? 12.120 -3.357 -16.254 1.00 97.69 81 ASP A CA 1
ATOM 634 C C . ASP A 1 81 ? 11.908 -2.546 -17.543 1.00 97.69 81 ASP A C 1
ATOM 636 O O . ASP A 1 81 ? 12.614 -2.720 -18.541 1.00 97.69 81 ASP A O 1
ATOM 640 N N . ASN A 1 82 ? 10.993 -1.572 -17.515 1.00 97.62 82 ASN A N 1
ATOM 641 C CA . ASN A 1 82 ? 10.749 -0.703 -18.660 1.00 97.62 82 ASN A CA 1
ATOM 642 C C . ASN A 1 82 ? 11.984 0.133 -19.038 1.00 97.62 82 ASN A C 1
ATOM 644 O O . ASN A 1 82 ? 12.311 0.251 -20.221 1.00 97.62 82 ASN A O 1
ATOM 648 N N . GLU A 1 83 ? 12.697 0.680 -18.054 1.00 98.12 83 GLU A N 1
ATOM 649 C CA . GLU A 1 83 ? 13.924 1.449 -18.277 1.00 98.12 83 GLU A CA 1
ATOM 650 C C . GLU A 1 83 ? 15.037 0.583 -18.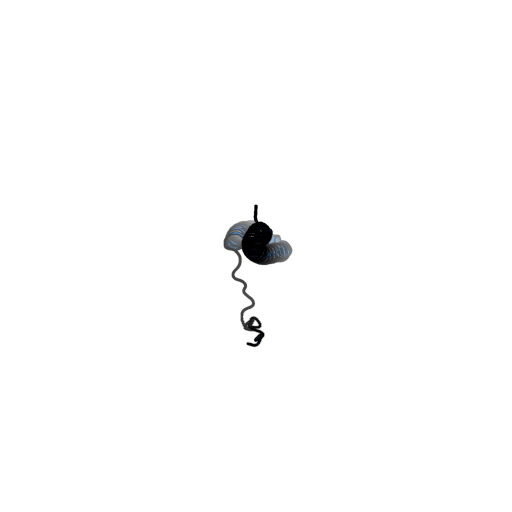889 1.00 98.12 83 GLU A C 1
ATOM 652 O O . GLU A 1 83 ? 15.725 1.001 -19.833 1.00 98.12 83 GLU A O 1
ATOM 657 N N . GLN A 1 84 ? 15.176 -0.658 -18.418 1.00 97.75 84 GLN A N 1
ATOM 658 C CA . GLN A 1 84 ? 16.109 -1.621 -19.001 1.00 97.75 84 GLN A CA 1
ATOM 659 C C . GLN A 1 84 ? 15.749 -1.946 -20.455 1.00 97.75 84 GLN A C 1
ATOM 661 O O . GLN A 1 84 ? 16.631 -1.924 -21.320 1.00 97.75 84 GLN A O 1
ATOM 666 N N . LEU A 1 85 ? 14.469 -2.191 -20.751 1.00 97.69 85 LEU A N 1
ATOM 667 C CA . LEU A 1 85 ? 13.992 -2.457 -22.110 1.00 97.69 85 LEU A CA 1
ATOM 668 C C . LEU A 1 85 ? 14.254 -1.280 -23.055 1.00 97.69 85 LEU A C 1
ATOM 670 O O . LEU A 1 85 ? 14.705 -1.494 -24.182 1.00 97.69 85 LEU A O 1
ATOM 674 N N . ILE A 1 86 ? 14.031 -0.042 -22.605 1.00 97.56 86 ILE A N 1
ATOM 675 C CA . ILE A 1 86 ? 14.333 1.164 -23.392 1.00 97.56 86 ILE A CA 1
ATOM 676 C C . ILE A 1 86 ? 15.830 1.234 -23.700 1.00 97.56 86 ILE A C 1
ATOM 678 O O . ILE A 1 86 ? 16.214 1.398 -24.858 1.00 97.56 86 ILE A O 1
ATOM 682 N N . THR A 1 87 ? 16.677 1.043 -22.690 1.00 97.44 87 THR A N 1
ATOM 683 C CA . THR A 1 87 ? 18.137 1.091 -22.849 1.00 97.44 87 THR A CA 1
ATOM 684 C C . THR A 1 87 ? 18.628 0.047 -23.855 1.00 97.44 87 THR A C 1
ATOM 686 O O . THR A 1 87 ? 19.450 0.336 -24.731 1.00 97.44 87 THR A O 1
ATOM 689 N N . GLN A 1 88 ? 18.109 -1.179 -23.766 1.00 96.94 88 GLN A N 1
ATOM 690 C CA . GLN A 1 88 ? 18.436 -2.250 -24.707 1.00 96.94 88 GLN A CA 1
ATOM 691 C C . GLN A 1 88 ? 17.957 -1.927 -26.124 1.00 96.94 88 GLN A C 1
ATOM 693 O O . GLN A 1 88 ? 18.714 -2.092 -27.083 1.00 96.94 88 GLN A O 1
ATOM 698 N N . TYR A 1 89 ? 16.733 -1.419 -26.259 1.00 96.88 89 TYR A N 1
ATOM 699 C CA . TYR A 1 89 ? 16.176 -1.013 -27.543 1.00 96.88 89 TYR A CA 1
ATOM 700 C C . TYR A 1 89 ? 17.017 0.079 -28.218 1.00 96.88 89 TYR A C 1
ATOM 702 O O . TYR A 1 89 ? 17.307 -0.011 -29.413 1.00 96.88 89 TYR A O 1
ATOM 710 N N . GLU A 1 90 ? 17.453 1.095 -27.474 1.00 97.56 90 GLU A N 1
ATOM 711 C CA . GLU A 1 90 ? 18.297 2.165 -28.009 1.00 97.56 90 GLU A CA 1
ATOM 712 C C . GLU A 1 90 ? 19.660 1.650 -28.475 1.00 97.56 90 GLU A C 1
ATOM 714 O O . GLU A 1 90 ? 20.123 2.019 -29.560 1.00 97.56 90 GLU A O 1
ATOM 719 N N . ARG A 1 91 ? 20.277 0.748 -27.702 1.00 96.62 91 ARG A N 1
ATOM 720 C CA . ARG A 1 91 ? 21.530 0.089 -28.084 1.00 96.62 91 ARG A CA 1
ATOM 721 C C . ARG A 1 91 ? 21.376 -0.694 -29.385 1.00 96.62 91 ARG A C 1
ATOM 723 O O . ARG A 1 91 ? 22.195 -0.534 -30.289 1.00 96.62 91 ARG A O 1
ATOM 730 N N . GLU A 1 92 ? 20.333 -1.508 -29.493 1.00 95.75 92 GLU A N 1
ATOM 731 C CA . GLU A 1 92 ? 20.081 -2.329 -30.680 1.00 95.75 92 GLU A CA 1
ATOM 732 C C . GLU A 1 92 ? 19.802 -1.457 -31.909 1.00 95.75 92 GLU A C 1
ATOM 734 O O . GLU A 1 92 ? 20.347 -1.677 -32.992 1.00 95.75 92 GLU A O 1
ATOM 739 N N . LYS A 1 93 ? 19.018 -0.389 -31.731 1.00 96.69 93 LYS A N 1
ATOM 740 C CA . LYS A 1 93 ? 18.751 0.597 -32.779 1.00 96.69 93 LYS A CA 1
ATOM 741 C C . LYS A 1 93 ? 20.038 1.265 -33.272 1.00 96.69 93 LYS A C 1
ATOM 743 O O . LYS A 1 93 ? 20.194 1.451 -34.479 1.00 96.69 93 LYS A O 1
ATOM 748 N N . ALA A 1 94 ? 20.956 1.613 -32.370 1.00 94.88 94 ALA A N 1
ATOM 749 C CA . ALA A 1 94 ? 22.247 2.200 -32.726 1.00 94.88 94 ALA A CA 1
ATOM 750 C C . ALA A 1 94 ? 23.145 1.206 -33.480 1.00 94.88 94 ALA A C 1
ATOM 752 O O . ALA A 1 94 ? 23.724 1.567 -34.506 1.00 94.88 94 ALA A O 1
ATOM 753 N N . LEU A 1 95 ? 23.216 -0.047 -33.020 1.00 94.31 95 LEU A N 1
ATOM 754 C CA . LEU A 1 95 ? 23.964 -1.112 -33.693 1.00 94.31 95 LEU A CA 1
ATOM 755 C C . LEU A 1 95 ? 23.433 -1.366 -35.103 1.00 94.31 95 LEU A C 1
ATOM 757 O O . LEU A 1 95 ? 24.223 -1.467 -36.042 1.00 94.31 95 LEU A O 1
ATOM 761 N N . ARG A 1 96 ? 22.107 -1.403 -35.272 1.00 93.88 96 ARG A N 1
ATOM 762 C CA . ARG A 1 96 ? 21.492 -1.592 -36.586 1.00 93.88 96 ARG A CA 1
ATOM 763 C C . ARG A 1 96 ? 21.792 -0.434 -37.532 1.00 93.88 96 ARG A C 1
ATOM 765 O O . ARG A 1 96 ? 22.213 -0.683 -38.654 1.00 93.88 96 ARG A O 1
ATOM 772 N N . LYS A 1 97 ? 21.675 0.813 -37.062 1.00 94.50 97 LYS A N 1
ATOM 773 C CA . LYS A 1 97 ? 22.045 1.996 -37.856 1.00 94.50 97 LYS A CA 1
ATOM 774 C C . LYS A 1 97 ? 23.511 1.945 -38.293 1.00 94.50 97 LYS A C 1
ATOM 776 O O . LYS A 1 97 ? 23.813 2.201 -39.451 1.00 94.50 97 LYS A O 1
ATOM 781 N N . HIS A 1 98 ? 24.411 1.573 -37.384 1.00 92.94 98 HIS A N 1
ATOM 782 C CA . HIS A 1 98 ? 25.829 1.432 -37.703 1.00 92.94 98 HIS A CA 1
ATOM 783 C C . HIS A 1 98 ? 26.077 0.319 -38.734 1.00 92.94 98 HIS A C 1
ATOM 785 O O . HIS A 1 98 ? 26.850 0.510 -39.664 1.00 92.94 98 HIS A O 1
ATOM 791 N N . ALA A 1 99 ? 25.421 -0.836 -38.605 1.00 91.94 99 ALA A N 1
ATOM 792 C CA . ALA A 1 99 ? 25.548 -1.926 -39.572 1.00 91.94 99 ALA A CA 1
ATOM 793 C C . ALA A 1 99 ? 25.027 -1.539 -40.968 1.00 91.94 99 ALA A C 1
ATOM 795 O O . ALA A 1 99 ? 25.663 -1.866 -41.970 1.00 91.94 99 ALA A O 1
ATOM 796 N N . GLU A 1 100 ? 23.908 -0.814 -41.037 1.00 91.94 100 GLU A N 1
ATOM 797 C CA . GLU A 1 100 ? 23.366 -0.270 -42.288 1.00 91.94 100 GLU A CA 1
ATOM 798 C C . GLU A 1 100 ? 24.352 0.716 -42.939 1.00 91.94 100 GLU A C 1
ATOM 800 O O . GLU A 1 100 ? 24.648 0.588 -44.125 1.00 91.94 100 GLU A O 1
ATOM 805 N N . GLU A 1 101 ? 24.933 1.641 -42.167 1.00 90.00 101 GLU A N 1
ATOM 806 C CA . GLU A 1 101 ? 25.950 2.586 -42.655 1.00 90.00 101 GLU A CA 1
ATOM 807 C C . GLU A 1 101 ? 27.205 1.868 -43.181 1.00 90.00 101 GLU A C 1
ATOM 809 O O . GLU A 1 101 ? 27.685 2.193 -44.264 1.00 90.00 101 GLU A O 1
ATOM 814 N N . GLN A 1 102 ? 27.708 0.860 -42.460 1.00 89.50 102 GLN A N 1
ATOM 815 C CA . GLN A 1 102 ? 28.859 0.054 -42.893 1.00 89.50 102 GLN A CA 1
ATOM 816 C C . GLN A 1 102 ? 28.565 -0.731 -44.176 1.00 89.50 102 GLN A C 1
ATOM 818 O O . GLN A 1 102 ? 29.410 -0.786 -45.061 1.00 89.50 102 GLN A O 1
ATOM 823 N N . THR A 1 103 ? 27.363 -1.301 -44.301 1.00 88.56 103 THR A N 1
ATOM 824 C CA . THR A 1 103 ? 26.953 -2.042 -45.506 1.00 88.56 103 THR A CA 1
ATOM 825 C C . THR A 1 103 ? 26.970 -1.130 -46.728 1.00 88.56 103 THR A C 1
ATOM 827 O O . THR A 1 103 ? 27.578 -1.463 -47.739 1.00 88.56 103 THR A O 1
ATOM 830 N N . VAL A 1 104 ? 26.380 0.061 -46.602 1.00 87.19 104 VAL A N 1
ATOM 831 C CA . VAL A 1 104 ? 26.368 1.071 -47.665 1.00 87.19 104 VAL A CA 1
ATOM 832 C C . VAL A 1 104 ? 27.791 1.507 -48.037 1.00 87.19 104 VAL A C 1
ATOM 834 O O . VAL A 1 104 ? 28.103 1.628 -49.218 1.00 87.19 104 VAL A O 1
ATOM 837 N N . LEU A 1 105 ? 28.674 1.717 -47.055 1.00 85.56 105 LEU A N 1
ATOM 838 C CA . LEU A 1 105 ? 30.079 2.057 -47.309 1.00 85.56 105 LEU A CA 1
ATOM 839 C C . LEU A 1 105 ? 30.818 0.946 -48.066 1.00 85.56 105 LEU A C 1
ATOM 841 O O . LEU A 1 105 ? 31.499 1.244 -49.045 1.00 85.56 105 LEU A O 1
ATOM 845 N N . CYS A 1 106 ? 30.652 -0.317 -47.664 1.00 85.81 106 CYS A N 1
ATOM 846 C CA . CYS A 1 106 ? 31.245 -1.453 -48.370 1.00 85.81 106 CYS A CA 1
ATOM 847 C C . CYS A 1 106 ? 30.744 -1.560 -49.817 1.00 85.81 106 CYS A C 1
ATOM 849 O O . CYS A 1 106 ? 31.542 -1.828 -50.711 1.00 85.81 106 CYS A O 1
ATOM 851 N N . GLU A 1 107 ? 29.456 -1.302 -50.069 1.00 81.38 107 GLU A N 1
ATOM 852 C CA . GLU A 1 107 ? 28.912 -1.264 -51.431 1.00 81.38 107 GLU A CA 1
ATOM 853 C C . GLU A 1 107 ? 29.574 -0.152 -52.266 1.00 81.38 107 GLU A C 1
ATOM 855 O O . GLU A 1 107 ? 29.998 -0.403 -53.392 1.00 81.38 107 GLU A O 1
ATOM 860 N N . TYR A 1 108 ? 29.742 1.063 -51.731 1.00 76.94 108 TYR A N 1
ATOM 861 C CA . TYR A 1 108 ? 30.439 2.139 -52.453 1.00 76.94 108 TYR A CA 1
ATOM 862 C C . TYR A 1 108 ? 31.899 1.794 -52.783 1.00 76.94 108 TYR A C 1
ATOM 864 O O . TYR A 1 108 ? 32.359 2.103 -53.883 1.00 76.94 108 TYR A O 1
ATOM 872 N N . GLU A 1 109 ? 32.614 1.136 -51.868 1.00 75.69 109 GLU A N 1
ATOM 873 C CA . GLU A 1 109 ? 33.983 0.666 -52.114 1.00 75.69 109 GLU A CA 1
ATOM 874 C C . GLU A 1 109 ? 34.035 -0.441 -53.182 1.00 75.69 109 GLU A C 1
ATOM 876 O O . GLU A 1 109 ? 34.956 -0.461 -54.001 1.00 75.69 109 GLU A O 1
ATOM 881 N N . GLU A 1 110 ? 33.041 -1.334 -53.223 1.00 73.94 110 GLU A N 1
ATOM 882 C CA . GLU A 1 110 ? 32.946 -2.420 -54.207 1.00 73.94 110 GLU A CA 1
ATOM 883 C C . GLU A 1 110 ? 32.596 -1.913 -55.618 1.00 73.94 110 GLU A C 1
ATOM 885 O O . GLU A 1 110 ? 33.121 -2.425 -56.611 1.00 73.94 110 GLU A O 1
ATOM 890 N N . TYR A 1 111 ? 31.760 -0.874 -55.726 1.00 74.25 111 TYR A N 1
ATOM 891 C CA . TYR A 1 111 ? 31.351 -0.289 -57.009 1.00 74.25 111 TYR A CA 1
ATOM 892 C C . TYR A 1 111 ? 32.277 0.816 -57.540 1.00 74.25 111 TYR A C 1
ATOM 894 O O . TYR A 1 111 ? 32.046 1.299 -58.649 1.00 74.25 111 TYR A O 1
ATOM 902 N N . GLY A 1 112 ? 33.338 1.174 -56.811 1.00 65.75 112 GLY A N 1
ATOM 903 C CA . GLY A 1 112 ? 34.448 1.991 -57.303 1.00 65.75 112 GLY A CA 1
ATOM 904 C C . GLY A 1 112 ? 34.045 3.341 -57.908 1.00 65.75 112 GLY A C 1
ATOM 905 O O . GLY A 1 112 ? 34.107 3.517 -59.128 1.00 65.75 112 GLY A O 1
ATOM 906 N N . VAL A 1 113 ? 33.720 4.313 -57.050 1.00 53.72 113 VAL A N 1
ATOM 907 C CA . VAL A 1 113 ? 33.871 5.751 -57.352 1.00 53.72 113 VAL A CA 1
ATOM 908 C C . VAL A 1 113 ? 34.856 6.361 -56.369 1.00 53.72 113 VAL A C 1
ATOM 910 O O . VAL A 1 113 ? 34.647 6.175 -55.153 1.00 53.72 113 VAL A O 1
#

Secondary structure (DSSP, 8-state):
------------S--------HHHHHHHHHHHHHHHHHHHHH-GGGTTTHHHHHHHHHHHHHHHHHHHHHHHHHHHHHHHHHHHHHHHHHHHHHHHHHHHHHHHHHHHHHHT-

Foldseek 3Di: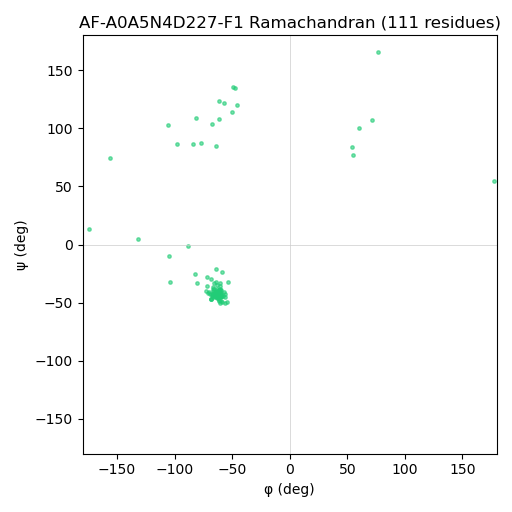
DDDDDDPDPPPDPDDPPPPQDPVLVVVVVVVVVVLVVCCVPPNNVVCVVVVVVSVVVSVVVSVVVVVVVVVVVVVVVVVVVVVVVVVVVVVVVVVVVVVVVVVVVVVPVVVDD

Sequence (113 aa):
MELEDGVVYQEEPGGSGAVMSERVSGLAGSIYREFERLIGRYDEEVVKELMPLVVAVLENLDSVFAQDQEHQVELELLRDDNEQLITQYEREKALRKHAEEQTVLCEYEEYGV

Mean predicted aligned error: 12.2 Å

Radius of gyration: 30.49 Å; Cα contacts (8 Å, |Δi|>4): 18; chains: 1; bounding box: 56×33×90 Å

Organism: Camelus dromedarius (NCBI:txid9838)